Protein AF-A0A5R9CN70-F1 (afdb_monomer)

Solvent-accessible surface area (backbone atoms only — not comparable to full-atom values): 7018 Å² total; per-residue (Å²): 132,55,62,69,57,39,52,52,50,39,57,66,52,53,72,74,45,53,74,69,41,36,53,46,49,53,52,19,50,51,46,32,63,69,69,37,67,44,30,47,65,63,60,54,45,48,51,52,44,51,52,51,49,52,39,53,50,36,45,75,73,74,36,50,41,51,72,70,69,72,43,58,39,61,62,50,21,56,52,56,53,66,71,50,67,76,26,71,67,41,45,50,51,52,52,51,52,51,52,50,52,52,51,49,67,66,49,53,63,47,72,74,41,87,90,55,76,81,70,62,81,82,76,110

Organism: NCBI:txid390842

Secondary structure (DSSP, 8-state):
--HHHHHHHHHHHHTTS-HHHHHHHHHHHHHHHHH-TTB-HHHHHHHHHHHHHHHHHHHHTT--HHHHHSS-HHHHHHHHHHHSPB-HHHHHHHHHHHHHHHHHHHHHHHHHSTT----GGGT-

Radius of gyration: 21.24 Å; Cα contacts (8 Å, |Δi|>4): 98; chains: 1; bounding box: 64×26×42 Å

pLDDT: mean 90.86, std 9.42, range [52.84, 98.44]

Mean predicted aligned error: 6.71 Å

Foldseek 3Di:
DDLVVLVVLLVVLLVVDDPQQSVQLVLLLVLLVVVLLQADSVQSSVVSSVLSVVQVVCVVVVHHSCRSQVDGSNVVSVVVSVPGDGDPVSVVVVVVVVLVVVCCVQVVVQVVDPPRPPDCVVSD

Sequence (124 aa):
MTIDQLTEENNRRREKLTPQNRTYYEDLMVYVRTTALFKREVDVETILLDILNDVLEAQGHGQSAEEYFGKNPKESADEIVRELPRSLSENLKLAMTVVLGYVLFFLLPTLAVPGVPVDFGNII

Nearest PDB structures (foldseek):
  2hh6-assembly1_A-2  TM=7.439E-01  e=5.339E-01  Halalkalibacterium halodurans

Structure (mmCIF, N/CA/C/O backbone):
data_AF-A0A5R9CN70-F1
#
_entry.id   AF-A0A5R9CN70-F1
#
loop_
_atom_site.group_PDB
_atom_site.id
_atom_site.type_symbol
_atom_site.label_atom_id
_atom_site.label_alt_id
_atom_site.label_comp_id
_atom_site.label_asym_id
_atom_site.label_entity_id
_atom_site.label_seq_id
_atom_site.pdbx_PDB_ins_code
_atom_site.Cartn_x
_atom_site.Cartn_y
_atom_site.Cartn_z
_atom_site.occupancy
_atom_site.B_iso_or_equiv
_atom_site.auth_seq_id
_atom_site.auth_comp_id
_atom_site.auth_asym_id
_atom_site.auth_atom_id
_atom_site.pdbx_PDB_model_num
ATOM 1 N N . MET A 1 1 ? -8.731 9.788 -9.780 1.00 77.19 1 MET A N 1
ATOM 2 C CA . MET A 1 1 ? -7.833 10.509 -8.852 1.00 77.19 1 MET A CA 1
ATOM 3 C C . MET A 1 1 ? -6.396 10.256 -9.273 1.00 77.19 1 MET A C 1
ATOM 5 O O . MET A 1 1 ? -6.146 9.250 -9.929 1.00 77.19 1 MET A O 1
ATOM 9 N N . THR A 1 2 ? -5.479 11.165 -8.952 1.00 92.56 2 THR A N 1
ATOM 10 C CA . THR A 1 2 ? -4.033 10.902 -9.035 1.00 92.56 2 THR A CA 1
ATOM 11 C C . THR A 1 2 ? -3.575 10.072 -7.830 1.00 92.56 2 THR A C 1
ATOM 13 O O . THR A 1 2 ? -4.295 9.983 -6.836 1.00 92.56 2 THR A O 1
ATOM 16 N N . ILE A 1 3 ? -2.381 9.477 -7.900 1.00 91.88 3 ILE A N 1
ATOM 17 C CA . ILE A 1 3 ? -1.786 8.726 -6.778 1.00 91.88 3 ILE A CA 1
ATOM 18 C C . ILE A 1 3 ? -1.611 9.623 -5.545 1.00 91.88 3 ILE A C 1
ATOM 20 O O . ILE A 1 3 ? -1.976 9.222 -4.442 1.00 91.88 3 ILE A O 1
ATOM 24 N N . ASP A 1 4 ? -1.153 10.862 -5.736 1.00 94.00 4 ASP A N 1
ATOM 25 C CA . ASP A 1 4 ? -1.001 11.826 -4.639 1.00 94.00 4 ASP A CA 1
ATOM 26 C C . ASP A 1 4 ? -2.341 12.127 -3.959 1.00 94.00 4 ASP A C 1
ATOM 28 O O . ASP A 1 4 ? -2.430 12.165 -2.736 1.00 94.00 4 ASP A O 1
ATOM 32 N N . GLN A 1 5 ? -3.412 12.280 -4.747 1.00 95.19 5 GLN A N 1
ATOM 33 C CA . GLN A 1 5 ? -4.756 12.498 -4.211 1.00 95.19 5 GLN A CA 1
ATOM 34 C C . GLN A 1 5 ? -5.263 11.289 -3.418 1.00 95.19 5 GLN A C 1
ATOM 36 O O . GLN A 1 5 ? -5.918 11.473 -2.394 1.00 95.19 5 GLN A O 1
ATOM 41 N N . LEU A 1 6 ? -4.991 10.068 -3.891 1.00 94.81 6 LEU A N 1
ATOM 42 C CA . LEU A 1 6 ? -5.370 8.840 -3.188 1.00 94.81 6 LEU A CA 1
ATOM 43 C C . LEU A 1 6 ? -4.606 8.714 -1.870 1.00 94.81 6 LEU A C 1
ATOM 45 O O . LEU A 1 6 ? -5.221 8.488 -0.832 1.00 94.81 6 LEU A O 1
ATOM 49 N N . THR A 1 7 ? -3.291 8.936 -1.900 1.00 91.81 7 THR A N 1
ATOM 50 C CA . THR A 1 7 ? -2.422 8.878 -0.718 1.00 91.81 7 THR A CA 1
ATOM 51 C C . THR A 1 7 ? -2.821 9.916 0.329 1.00 91.81 7 THR A C 1
ATOM 53 O O . THR A 1 7 ? -2.930 9.589 1.511 1.00 91.81 7 THR A O 1
ATOM 56 N N . GLU A 1 8 ? -3.080 11.156 -0.088 1.00 95.25 8 GLU A N 1
ATOM 57 C CA . GLU A 1 8 ? -3.498 12.230 0.817 1.00 95.25 8 GLU A CA 1
ATOM 58 C C . GLU A 1 8 ? -4.848 11.917 1.471 1.00 95.25 8 GLU A C 1
ATOM 60 O O . GLU A 1 8 ? -5.009 12.032 2.689 1.00 95.25 8 GLU A O 1
ATOM 65 N N . GLU A 1 9 ? -5.815 11.446 0.681 1.00 95.88 9 GLU A N 1
ATOM 66 C CA . GLU A 1 9 ? -7.117 11.055 1.213 1.00 95.88 9 GLU A CA 1
ATOM 67 C C . GLU A 1 9 ? -7.005 9.864 2.170 1.00 95.88 9 GLU A C 1
ATOM 69 O O . GLU A 1 9 ? -7.672 9.836 3.209 1.00 95.88 9 GLU A O 1
ATOM 74 N N . ASN A 1 10 ? -6.128 8.910 1.856 1.00 94.62 10 ASN A N 1
ATOM 75 C CA . ASN A 1 10 ? -5.830 7.776 2.714 1.00 94.62 10 ASN A CA 1
ATOM 76 C C . ASN A 1 10 ? -5.284 8.239 4.072 1.00 94.62 10 ASN A C 1
ATOM 78 O O . ASN A 1 10 ? -5.811 7.852 5.115 1.00 94.62 10 ASN A O 1
ATOM 82 N N . ASN A 1 11 ? -4.290 9.132 4.074 1.00 94.12 11 ASN A N 1
ATOM 83 C CA . ASN A 1 11 ? -3.712 9.696 5.295 1.00 94.12 11 ASN A CA 1
ATOM 84 C C . ASN A 1 11 ? -4.772 10.411 6.142 1.00 94.12 11 ASN A C 1
ATOM 86 O O . ASN A 1 11 ? -4.924 10.104 7.324 1.00 94.12 11 ASN A O 1
ATOM 90 N N . ARG A 1 12 ? -5.579 11.280 5.522 1.00 96.75 12 ARG A N 1
ATOM 91 C CA . ARG A 1 12 ? -6.650 12.024 6.201 1.00 96.75 12 ARG A CA 1
ATOM 92 C C . ARG A 1 12 ? -7.707 11.113 6.830 1.00 96.75 12 ARG A C 1
ATOM 94 O O . ARG A 1 12 ? -8.252 11.415 7.891 1.00 96.75 12 ARG A O 1
ATOM 101 N N . ARG A 1 13 ? -8.067 10.012 6.166 1.00 97.06 13 ARG A N 1
ATOM 102 C CA . ARG A 1 13 ? -9.078 9.068 6.671 1.00 97.06 13 ARG A CA 1
ATOM 103 C C . ARG A 1 13 ? -8.533 8.135 7.741 1.00 97.06 13 ARG A C 1
ATOM 105 O O . ARG A 1 13 ? -9.257 7.851 8.692 1.00 97.06 13 ARG A O 1
ATOM 112 N N . ARG A 1 14 ? -7.271 7.713 7.638 1.00 95.38 14 ARG A N 1
ATOM 113 C CA . ARG A 1 14 ? -6.608 6.860 8.640 1.00 95.38 14 ARG A CA 1
ATOM 114 C C . ARG A 1 14 ? -6.601 7.478 10.031 1.00 95.38 14 ARG A C 1
ATOM 116 O O . ARG A 1 14 ? -6.700 6.751 11.012 1.00 95.38 14 ARG A O 1
ATOM 123 N N . GLU A 1 15 ? -6.542 8.803 10.130 1.00 96.75 15 GLU A N 1
ATOM 124 C CA . GLU A 1 15 ? -6.630 9.521 11.409 1.00 96.75 15 GLU A CA 1
ATOM 125 C C . GLU A 1 15 ? -7.964 9.311 12.144 1.00 96.75 15 GLU A C 1
ATOM 127 O O . GLU A 1 15 ? -8.035 9.508 13.354 1.00 96.75 15 GLU A O 1
ATOM 132 N N . LYS A 1 16 ? -9.017 8.888 11.435 1.00 97.62 16 LYS A N 1
ATOM 133 C CA . LYS A 1 16 ? -10.352 8.632 11.999 1.00 97.62 16 LYS A CA 1
ATOM 134 C C . LYS A 1 16 ? -10.522 7.204 12.522 1.00 97.62 16 LYS A C 1
ATOM 136 O O . LYS A 1 16 ? -11.563 6.880 13.099 1.00 97.62 16 LYS A O 1
ATOM 141 N N . LEU A 1 17 ? -9.539 6.336 12.301 1.00 98.06 17 LEU A N 1
ATOM 142 C CA . LEU A 1 17 ? -9.559 4.976 12.816 1.00 98.06 17 LEU A CA 1
ATOM 143 C C . LEU A 1 17 ? -9.298 4.957 14.323 1.00 98.06 17 LEU A C 1
ATOM 145 O O . LEU A 1 17 ? -8.488 5.715 14.857 1.00 98.06 17 LEU A O 1
ATOM 149 N N . THR A 1 18 ? -9.953 4.027 15.005 1.00 98.19 18 THR A N 1
ATOM 150 C CA . THR A 1 18 ? -9.570 3.620 16.357 1.00 98.19 18 THR A CA 1
ATOM 151 C C . THR A 1 18 ? -8.147 3.054 16.338 1.00 98.19 18 THR A C 1
ATOM 153 O O . THR A 1 18 ? -7.721 2.517 15.313 1.00 98.19 18 THR A O 1
ATOM 156 N N . PRO A 1 19 ? -7.402 3.107 17.457 1.00 97.94 19 PRO A N 1
ATOM 157 C CA . PRO A 1 19 ? -6.038 2.579 17.505 1.00 97.94 19 PRO A CA 1
ATOM 158 C C . PRO A 1 19 ? -5.924 1.122 17.032 1.00 97.94 19 PRO A C 1
ATOM 160 O O . PRO A 1 19 ? -5.009 0.798 16.286 1.00 97.94 19 PRO A O 1
ATOM 163 N N . GLN A 1 20 ? -6.884 0.266 17.397 1.00 97.44 20 GLN A N 1
ATOM 164 C CA . GLN A 1 20 ? -6.919 -1.138 16.974 1.00 97.44 20 GLN A CA 1
ATOM 165 C C . GLN A 1 20 ? -7.082 -1.278 15.454 1.00 97.44 20 GLN A C 1
ATOM 167 O O . GLN A 1 20 ? -6.276 -1.942 14.803 1.00 97.44 20 GLN A O 1
ATOM 172 N N . ASN A 1 21 ? -8.091 -0.620 14.874 1.00 98.19 21 ASN A N 1
ATOM 173 C CA . ASN A 1 21 ? -8.347 -0.688 13.434 1.00 98.19 21 ASN A CA 1
ATOM 174 C C . ASN A 1 21 ? -7.239 -0.022 12.623 1.00 98.19 21 ASN A C 1
ATOM 176 O O . ASN A 1 21 ? -6.933 -0.462 11.517 1.00 98.19 21 ASN A O 1
ATOM 180 N N . ARG A 1 22 ? -6.613 1.017 13.182 1.00 98.06 22 ARG A N 1
ATOM 181 C CA . ARG A 1 22 ? -5.459 1.676 12.584 1.00 98.06 22 ARG A CA 1
ATOM 182 C C . ARG A 1 22 ? -4.283 0.721 12.462 1.00 98.06 22 ARG A C 1
ATOM 184 O O . ARG A 1 22 ? -3.752 0.608 11.367 1.00 98.06 22 ARG A O 1
ATOM 191 N N . THR A 1 23 ? -3.919 0.016 13.533 1.00 98.12 23 THR A N 1
ATOM 192 C CA . THR A 1 23 ? -2.839 -0.982 13.489 1.00 98.12 23 THR A CA 1
ATOM 193 C C . THR A 1 23 ? -3.124 -2.050 12.436 1.00 98.12 23 THR A C 1
ATOM 195 O O . THR A 1 23 ? -2.292 -2.287 11.567 1.00 98.12 23 THR A O 1
ATOM 198 N N . TYR A 1 24 ? -4.334 -2.622 12.448 1.00 98.25 24 TYR A N 1
ATOM 199 C CA . TYR A 1 24 ? -4.735 -3.630 11.465 1.00 98.25 24 TYR A CA 1
ATOM 200 C C . TYR A 1 24 ? -4.596 -3.119 10.022 1.00 98.25 24 TYR A C 1
ATOM 202 O O . TYR A 1 24 ? -4.004 -3.777 9.166 1.00 98.25 24 TYR A O 1
ATOM 210 N N . TYR A 1 25 ? -5.145 -1.933 9.751 1.00 98.12 25 TYR A N 1
ATOM 211 C CA . TYR A 1 25 ? -5.139 -1.344 8.420 1.00 98.12 25 TYR A CA 1
ATOM 212 C 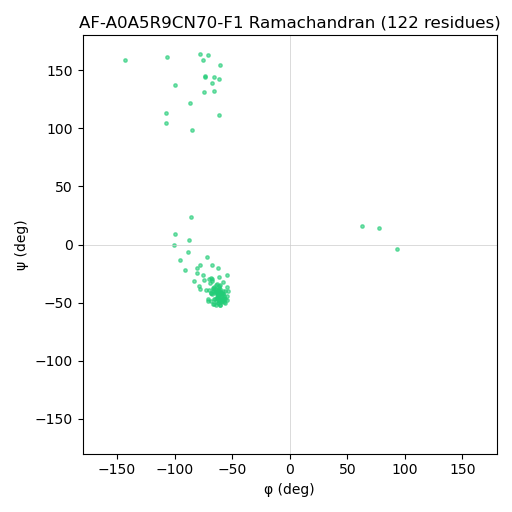C . TYR A 1 25 ? -3.721 -0.964 7.961 1.00 98.12 25 TYR A C 1
ATOM 214 O O . TYR A 1 25 ? -3.377 -1.165 6.798 1.00 98.12 25 TYR A O 1
ATOM 222 N N . GLU A 1 26 ? -2.883 -0.431 8.852 1.00 97.81 26 GLU A N 1
ATOM 223 C CA . GLU A 1 26 ? -1.500 -0.067 8.531 1.00 97.81 26 GLU A CA 1
ATOM 224 C C . GLU A 1 26 ? -0.654 -1.296 8.185 1.00 97.81 26 GLU A C 1
ATOM 226 O O . GLU A 1 26 ? 0.069 -1.263 7.186 1.00 97.81 26 GLU A O 1
ATOM 231 N N . ASP A 1 27 ? -0.809 -2.391 8.930 1.00 97.94 27 ASP A N 1
ATOM 232 C CA . ASP A 1 27 ? -0.156 -3.663 8.619 1.00 97.94 27 ASP A CA 1
ATOM 233 C C . ASP A 1 27 ? -0.611 -4.194 7.252 1.00 97.94 27 ASP A C 1
ATOM 235 O O . ASP A 1 27 ? 0.219 -4.519 6.399 1.00 97.94 27 ASP A O 1
ATOM 239 N N . LEU A 1 28 ? -1.926 -4.214 6.999 1.00 97.44 28 LEU A N 1
ATOM 240 C CA . LEU A 1 28 ? -2.504 -4.629 5.716 1.00 97.44 28 LEU A CA 1
ATOM 241 C C . LEU A 1 28 ? -1.940 -3.793 4.563 1.00 97.44 28 LEU A C 1
ATOM 243 O O . LEU A 1 28 ? -1.502 -4.338 3.551 1.00 97.44 28 LEU A O 1
ATOM 247 N N . MET A 1 29 ? -1.903 -2.471 4.727 1.00 97.06 29 MET A N 1
ATOM 248 C CA . MET A 1 29 ? -1.411 -1.531 3.722 1.00 97.06 29 MET A CA 1
ATOM 249 C C . MET A 1 29 ? 0.052 -1.800 3.349 1.00 97.06 29 MET A C 1
ATOM 251 O O . MET A 1 29 ? 0.405 -1.767 2.167 1.00 97.06 29 MET A O 1
ATOM 255 N N . VAL A 1 30 ? 0.906 -2.100 4.333 1.00 96.81 30 VAL A N 1
ATOM 256 C CA . VAL A 1 30 ? 2.305 -2.478 4.087 1.00 96.81 30 VAL A CA 1
ATOM 257 C C . VAL A 1 30 ? 2.384 -3.785 3.292 1.00 96.81 30 VAL A C 1
ATOM 259 O O . VAL A 1 30 ? 3.116 -3.842 2.299 1.00 96.81 30 VAL A O 1
ATOM 262 N N . TYR A 1 31 ? 1.611 -4.814 3.655 1.00 96.81 31 TYR A N 1
ATOM 263 C CA . TYR A 1 31 ? 1.598 -6.086 2.919 1.00 96.81 31 TYR A CA 1
ATOM 264 C C . TYR A 1 31 ? 1.111 -5.928 1.477 1.00 96.81 31 TYR A C 1
ATOM 266 O O . TYR A 1 31 ? 1.740 -6.451 0.553 1.00 96.81 31 TYR A O 1
ATOM 274 N N . VAL A 1 32 ? 0.036 -5.168 1.259 1.00 96.00 32 VAL A N 1
ATOM 275 C CA . VAL A 1 32 ? -0.502 -4.917 -0.082 1.00 96.00 32 VAL A CA 1
ATOM 276 C C . VAL A 1 32 ? 0.542 -4.211 -0.951 1.00 96.00 32 VAL A C 1
ATOM 278 O O . VAL A 1 32 ? 0.871 -4.711 -2.025 1.00 96.00 32 VAL A O 1
ATOM 281 N N . ARG A 1 33 ? 1.130 -3.101 -0.482 1.00 94.88 33 ARG A N 1
ATOM 282 C CA . ARG A 1 33 ? 2.126 -2.332 -1.256 1.00 94.88 33 ARG A CA 1
ATOM 283 C C . ARG A 1 33 ? 3.383 -3.137 -1.578 1.00 94.88 33 ARG A C 1
ATOM 285 O O . ARG A 1 33 ? 3.913 -3.036 -2.680 1.00 94.88 33 ARG A O 1
ATOM 292 N N . THR A 1 34 ? 3.851 -3.953 -0.637 1.00 92.88 34 THR A N 1
ATOM 293 C CA . THR A 1 34 ? 5.059 -4.773 -0.829 1.00 92.88 34 THR A CA 1
ATOM 294 C C . THR A 1 34 ? 4.825 -5.976 -1.742 1.00 92.88 34 THR A C 1
ATOM 296 O O . THR A 1 34 ? 5.735 -6.376 -2.463 1.00 92.88 34 THR A O 1
ATOM 299 N N . THR A 1 35 ? 3.612 -6.530 -1.768 1.00 91.25 35 THR A N 1
ATOM 300 C CA . THR A 1 35 ? 3.283 -7.719 -2.577 1.00 91.25 35 THR A CA 1
ATOM 301 C C . THR A 1 35 ? 2.779 -7.346 -3.978 1.00 91.25 35 THR A C 1
ATOM 303 O O . THR A 1 35 ? 2.881 -8.131 -4.923 1.00 91.25 35 THR A O 1
ATOM 306 N N . ALA A 1 36 ? 2.278 -6.123 -4.161 1.00 91.44 36 ALA A N 1
ATOM 307 C CA . ALA A 1 36 ? 1.685 -5.645 -5.406 1.00 91.44 36 ALA A CA 1
ATOM 308 C C . ALA A 1 36 ? 2.685 -5.062 -6.431 1.00 91.44 36 ALA A C 1
ATOM 310 O O . ALA A 1 36 ? 2.272 -4.323 -7.320 1.00 91.44 36 ALA A O 1
ATOM 311 N N . LEU A 1 37 ? 3.975 -5.428 -6.385 1.00 86.12 37 LEU A N 1
ATOM 312 C CA . LEU A 1 37 ? 5.033 -4.887 -7.270 1.00 86.12 37 LEU A CA 1
ATOM 313 C C . LEU A 1 37 ? 4.737 -5.001 -8.779 1.00 86.12 37 LEU A C 1
ATOM 315 O O . LEU A 1 37 ? 5.246 -4.230 -9.584 1.00 86.12 37 LEU A O 1
ATOM 319 N N . PHE A 1 38 ? 3.921 -5.980 -9.165 1.00 89.38 38 PHE A N 1
ATOM 320 C CA . PHE A 1 38 ? 3.531 -6.271 -10.550 1.00 89.38 38 PHE A CA 1
ATOM 321 C C . PHE A 1 38 ? 2.140 -5.718 -10.919 1.00 89.38 38 PHE A C 1
ATOM 323 O O . PHE A 1 38 ? 1.552 -6.086 -11.943 1.00 89.38 38 PHE A O 1
ATOM 330 N N . LYS A 1 39 ? 1.551 -4.900 -10.045 1.00 92.19 39 LYS A N 1
ATOM 331 C CA . LYS A 1 39 ? 0.231 -4.276 -10.207 1.00 92.19 39 LYS A CA 1
ATOM 332 C C . LYS A 1 39 ? 0.413 -2.793 -10.522 1.00 92.19 39 LYS A C 1
ATOM 334 O O . LYS A 1 39 ? 1.479 -2.233 -10.287 1.00 92.19 39 LYS A O 1
ATOM 339 N N . ARG A 1 40 ? -0.617 -2.140 -11.068 1.00 93.00 40 ARG A N 1
ATOM 340 C CA . ARG A 1 40 ? -0.560 -0.684 -11.270 1.00 93.00 40 ARG A CA 1
ATOM 341 C C . ARG A 1 40 ? -0.730 0.012 -9.926 1.00 93.00 40 ARG A C 1
ATOM 343 O O . ARG A 1 40 ? -1.689 -0.264 -9.215 1.00 93.00 40 ARG A O 1
ATOM 350 N N . GLU A 1 41 ? 0.145 0.964 -9.635 1.00 92.62 41 GLU A N 1
ATOM 351 C CA . GLU A 1 41 ? 0.128 1.727 -8.382 1.00 92.62 41 GLU A CA 1
ATOM 352 C C . GLU A 1 41 ? -1.217 2.427 -8.130 1.00 92.62 41 GLU A C 1
ATOM 354 O O . GLU A 1 41 ? -1.746 2.372 -7.027 1.00 92.62 41 GLU A O 1
ATOM 359 N N . VAL A 1 42 ? -1.841 2.987 -9.172 1.00 94.06 42 VAL A N 1
ATOM 360 C CA . VAL A 1 42 ? -3.171 3.608 -9.049 1.00 94.06 42 VAL A CA 1
ATOM 361 C C . VAL A 1 42 ? -4.255 2.620 -8.606 1.00 94.06 42 VAL A C 1
ATOM 363 O O . VAL A 1 42 ? -5.133 3.001 -7.838 1.00 94.06 42 VAL A O 1
ATOM 366 N N . ASP A 1 43 ? -4.195 1.358 -9.043 1.00 94.94 43 ASP A N 1
ATOM 367 C CA . ASP A 1 43 ? -5.171 0.339 -8.634 1.00 94.94 43 ASP A CA 1
ATOM 368 C C . ASP A 1 43 ? -4.938 -0.068 -7.179 1.00 94.94 43 ASP A C 1
ATOM 370 O O . ASP A 1 43 ? -5.892 -0.241 -6.426 1.00 94.94 43 ASP A O 1
ATOM 374 N N . VAL A 1 44 ? -3.665 -0.171 -6.782 1.00 95.81 44 VAL A N 1
ATOM 375 C CA . VAL A 1 44 ? -3.247 -0.480 -5.410 1.00 95.81 44 VAL A CA 1
ATOM 376 C C . VAL A 1 44 ? -3.722 0.598 -4.436 1.00 95.81 44 VAL A C 1
ATOM 378 O O . VAL A 1 44 ? -4.354 0.287 -3.433 1.00 95.81 44 VAL A O 1
ATOM 381 N N . GLU A 1 45 ? -3.472 1.872 -4.732 1.00 96.31 45 GLU A N 1
ATOM 382 C CA . GLU A 1 45 ? -3.888 2.966 -3.847 1.00 96.31 45 GLU A CA 1
ATOM 383 C C . GLU A 1 45 ? -5.410 3.165 -3.835 1.00 96.31 45 GLU A C 1
ATOM 385 O O . GLU A 1 45 ? -5.973 3.555 -2.812 1.00 96.31 45 GLU A O 1
ATOM 390 N N . THR A 1 46 ? -6.095 2.851 -4.941 1.00 96.44 46 THR A N 1
ATOM 391 C CA . THR A 1 46 ? -7.565 2.882 -4.989 1.00 96.44 46 THR A CA 1
ATOM 392 C C . THR A 1 46 ? -8.156 1.813 -4.074 1.00 96.44 46 THR A C 1
ATOM 394 O O . THR A 1 46 ? -8.951 2.150 -3.201 1.00 96.44 46 THR A O 1
ATOM 397 N N . ILE A 1 47 ? -7.716 0.552 -4.192 1.00 96.25 47 ILE A N 1
ATOM 398 C CA . ILE A 1 47 ? -8.264 -0.524 -3.354 1.00 96.25 47 ILE A CA 1
ATOM 399 C C . ILE A 1 47 ? -7.952 -0.308 -1.870 1.00 96.25 47 ILE A C 1
ATOM 401 O O . ILE A 1 47 ? -8.787 -0.590 -1.019 1.00 96.25 47 ILE A O 1
ATOM 405 N N . LEU A 1 48 ? -6.780 0.245 -1.539 1.00 97.12 48 LEU A N 1
ATOM 406 C CA . LEU A 1 48 ? -6.428 0.585 -0.159 1.00 97.12 48 LEU A CA 1
ATOM 407 C C . LEU A 1 48 ? -7.358 1.650 0.425 1.00 97.12 48 LEU A C 1
ATOM 409 O O . LEU A 1 48 ? -7.759 1.553 1.584 1.00 97.12 48 LEU A O 1
ATOM 413 N N . LEU A 1 49 ? -7.717 2.660 -0.369 1.00 97.38 49 LEU A N 1
ATOM 414 C CA . LEU A 1 49 ? -8.684 3.666 0.050 1.00 97.38 49 LEU A CA 1
ATOM 415 C C . LEU A 1 49 ? -10.089 3.072 0.228 1.00 97.38 49 LEU A C 1
ATOM 417 O O . LEU A 1 49 ? -10.775 3.447 1.179 1.00 97.38 49 LEU A O 1
ATOM 421 N N . ASP A 1 50 ? -10.499 2.146 -0.636 1.00 96.56 50 ASP A N 1
ATOM 422 C CA . ASP A 1 50 ? -11.784 1.449 -0.516 1.00 96.56 50 ASP A CA 1
ATOM 423 C C . ASP A 1 50 ? -11.830 0.596 0.763 1.00 96.56 50 ASP A C 1
ATOM 425 O O . ASP A 1 50 ? -12.714 0.784 1.593 1.00 96.56 50 ASP A O 1
ATOM 429 N N . ILE A 1 51 ? -10.799 -0.214 1.019 1.00 96.75 51 ILE A N 1
ATOM 430 C CA . ILE A 1 51 ? -10.659 -1.011 2.251 1.00 96.75 51 ILE A CA 1
ATOM 431 C C . ILE A 1 51 ? -10.665 -0.127 3.502 1.00 96.75 51 ILE A C 1
ATOM 433 O O . ILE A 1 51 ? -11.250 -0.482 4.524 1.00 96.75 51 ILE A O 1
ATOM 437 N N . LEU A 1 52 ? -10.011 1.035 3.452 1.00 98.12 52 LEU A N 1
ATOM 438 C CA . LEU A 1 52 ? -10.032 1.986 4.560 1.00 98.12 52 LEU A CA 1
ATOM 439 C C . LEU A 1 52 ? -11.454 2.478 4.857 1.00 98.12 52 LEU A C 1
ATOM 441 O O . LEU A 1 52 ? -11.804 2.678 6.021 1.00 98.12 52 LEU A O 1
ATOM 445 N N . ASN A 1 53 ? -12.266 2.685 3.819 1.00 97.88 53 ASN A N 1
ATOM 446 C CA . ASN A 1 53 ? -13.665 3.062 3.983 1.00 97.88 53 ASN A CA 1
ATOM 447 C C . ASN A 1 53 ? -14.481 1.918 4.586 1.00 97.88 53 ASN A C 1
ATOM 449 O O . ASN A 1 53 ? -15.230 2.181 5.524 1.00 97.88 53 ASN A O 1
ATOM 453 N N . ASP A 1 54 ? -14.264 0.678 4.146 1.00 97.44 54 ASP A N 1
ATOM 454 C CA . ASP A 1 54 ? -14.921 -0.504 4.717 1.00 97.44 54 ASP A CA 1
ATOM 455 C C . ASP A 1 54 ? -14.593 -0.661 6.209 1.00 97.44 54 ASP A C 1
ATOM 457 O O . ASP A 1 54 ? -15.471 -0.906 7.035 1.00 97.44 54 ASP A O 1
ATOM 461 N N . VAL A 1 55 ? -13.332 -0.436 6.595 1.00 98.06 55 VAL A N 1
ATOM 462 C CA . VAL A 1 55 ? -12.922 -0.455 8.008 1.00 98.06 55 VAL A CA 1
ATOM 463 C C . VAL A 1 55 ? -13.600 0.662 8.803 1.00 98.06 55 VAL A C 1
ATOM 465 O O . VAL A 1 55 ? -14.008 0.445 9.945 1.00 98.06 55 VAL A O 1
ATOM 468 N N . LEU A 1 56 ? -13.712 1.868 8.239 1.00 98.44 56 LEU A N 1
ATOM 469 C CA . LEU A 1 56 ? -14.407 2.982 8.891 1.00 98.44 56 LEU A CA 1
ATOM 470 C C . LEU A 1 56 ? -15.908 2.706 9.050 1.00 98.44 56 LEU A C 1
ATOM 472 O O . LEU A 1 56 ? -16.485 3.089 10.067 1.00 98.44 56 LEU A O 1
ATOM 476 N N . GLU A 1 57 ? -16.527 2.041 8.077 1.00 98.31 57 GLU A N 1
ATOM 477 C CA . GLU A 1 57 ? -17.924 1.615 8.137 1.00 98.31 57 GLU A CA 1
ATOM 478 C C . GLU A 1 57 ? -18.128 0.542 9.211 1.00 98.31 57 GLU A C 1
ATOM 480 O O . GLU A 1 57 ? -18.941 0.736 10.118 1.00 98.31 57 GLU A O 1
ATOM 485 N N . ALA A 1 58 ? -17.320 -0.523 9.200 1.00 98.00 58 ALA A N 1
ATOM 486 C CA . ALA A 1 58 ? -17.326 -1.560 10.232 1.00 98.00 58 ALA A CA 1
ATOM 487 C C . ALA A 1 58 ? -17.145 -0.957 11.635 1.00 98.00 58 ALA A C 1
ATOM 489 O O . ALA A 1 58 ? -17.912 -1.246 12.555 1.00 98.00 58 ALA A O 1
ATOM 490 N N . GLN A 1 59 ? -16.204 -0.018 11.776 1.00 98.25 59 GLN A N 1
ATOM 491 C CA . GLN A 1 59 ? -15.991 0.725 13.015 1.00 98.25 59 GLN A CA 1
ATOM 492 C C . GLN A 1 59 ? -17.230 1.518 13.447 1.00 98.25 59 GLN A C 1
ATOM 494 O O . GLN A 1 59 ? -17.549 1.556 14.635 1.00 98.25 59 GLN A O 1
ATOM 499 N N . GLY A 1 60 ? -17.930 2.153 12.503 1.00 97.88 60 GLY A N 1
ATOM 500 C CA . GLY A 1 60 ? -19.191 2.853 12.756 1.00 97.88 60 GLY A CA 1
ATOM 501 C C . GLY A 1 60 ? -20.297 1.926 13.268 1.00 97.88 60 GLY A C 1
ATOM 502 O O . GLY A 1 60 ? -21.148 2.357 14.046 1.00 97.88 60 GLY A O 1
ATOM 503 N N . HIS A 1 61 ? -20.242 0.645 12.901 1.00 97.62 61 HIS A N 1
ATOM 504 C CA . HIS A 1 61 ? -21.114 -0.415 13.406 1.00 97.62 61 HIS A CA 1
ATOM 505 C C . HIS A 1 61 ? -20.608 -1.083 14.696 1.00 97.62 61 HIS A C 1
ATOM 507 O O . HIS A 1 61 ? -21.246 -2.008 15.195 1.00 97.62 61 HIS A O 1
ATOM 513 N N . GLY A 1 62 ? -19.501 -0.602 15.270 1.00 97.06 62 GLY A N 1
ATOM 514 C CA . GLY A 1 62 ? -18.905 -1.161 16.484 1.00 97.06 62 GLY A CA 1
ATOM 515 C C . GLY A 1 62 ? -18.113 -2.451 16.256 1.00 97.06 62 GLY A C 1
ATOM 516 O O . GLY A 1 62 ? -17.804 -3.134 17.226 1.00 97.06 62 GLY A O 1
ATOM 517 N N . GLN A 1 63 ? -17.787 -2.773 15.003 1.00 97.81 63 GLN A N 1
ATOM 518 C CA . GLN A 1 63 ? -16.998 -3.936 14.610 1.00 97.81 63 GLN A CA 1
ATOM 519 C C . GLN A 1 63 ? -15.543 -3.523 14.345 1.00 97.81 63 GLN A C 1
ATOM 521 O O . GLN A 1 63 ? -15.262 -2.492 13.725 1.00 97.81 63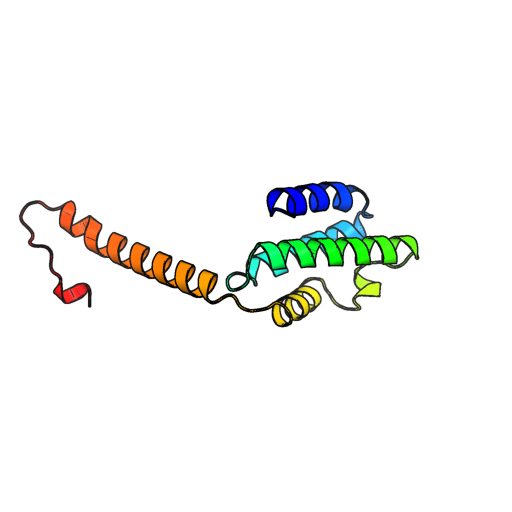 GLN A O 1
ATOM 526 N N . SER A 1 64 ? -14.591 -4.319 14.821 1.00 97.44 64 SER A N 1
ATOM 527 C CA . SER A 1 64 ? -13.178 -4.135 14.483 1.00 97.44 64 SER A CA 1
ATOM 528 C C . SER A 1 64 ? -12.873 -4.609 13.058 1.00 97.44 64 SER A C 1
ATOM 530 O O . SER A 1 64 ? -13.591 -5.426 12.485 1.00 97.44 64 SER A O 1
ATOM 532 N N . ALA A 1 65 ? -11.776 -4.126 12.475 1.00 97.06 65 ALA A N 1
ATOM 533 C CA . ALA A 1 65 ? -11.325 -4.550 11.152 1.00 97.06 65 ALA A CA 1
ATOM 534 C C . ALA A 1 65 ? -11.086 -6.070 11.097 1.00 97.06 65 ALA A C 1
ATOM 536 O O . ALA A 1 65 ? -11.499 -6.731 10.150 1.00 97.06 65 ALA A O 1
ATOM 537 N N . GLU A 1 66 ? -10.473 -6.633 12.140 1.00 96.19 66 GLU A N 1
ATOM 538 C CA . GLU A 1 66 ? -10.210 -8.072 12.240 1.00 96.19 66 GLU A CA 1
ATOM 539 C C . GLU A 1 66 ? -11.505 -8.892 12.316 1.00 96.19 66 GLU A C 1
ATOM 541 O O . GLU A 1 66 ? -11.607 -9.933 11.675 1.00 96.19 66 GLU A O 1
ATOM 546 N N . GLU A 1 67 ? -12.533 -8.407 13.018 1.00 97.06 67 GLU A N 1
ATOM 547 C CA . GLU A 1 67 ? -13.856 -9.046 13.027 1.00 97.06 67 GLU A CA 1
ATOM 548 C C . GLU A 1 67 ? -14.583 -8.913 11.685 1.00 97.06 67 GLU A C 1
ATOM 550 O O . GLU A 1 67 ? -15.352 -9.802 11.328 1.00 97.06 67 GLU A O 1
ATOM 555 N N . TYR A 1 68 ? -14.392 -7.808 10.959 1.00 96.62 68 TYR A N 1
ATOM 556 C CA . TYR A 1 68 ? -15.009 -7.581 9.648 1.00 96.62 68 TYR A CA 1
ATOM 557 C C . TYR A 1 68 ? -14.403 -8.480 8.569 1.00 96.62 68 TYR A C 1
ATOM 559 O O . TYR A 1 68 ? -15.128 -9.161 7.847 1.00 96.62 68 TYR A O 1
ATOM 567 N N . PHE A 1 69 ? -13.072 -8.537 8.496 1.00 95.50 69 PHE A N 1
ATOM 568 C CA . PHE A 1 69 ? -12.367 -9.381 7.529 1.00 95.50 69 PHE A CA 1
ATOM 569 C C . PHE A 1 69 ? -12.267 -10.848 7.969 1.00 95.50 69 PHE A C 1
ATOM 571 O O . PHE A 1 69 ? -12.038 -11.726 7.136 1.00 95.50 69 PHE A O 1
ATOM 578 N N . GLY A 1 70 ? -12.423 -11.129 9.267 1.00 96.38 70 GLY A N 1
ATOM 579 C CA . GLY A 1 70 ? -12.333 -12.473 9.847 1.00 96.38 70 GLY A CA 1
ATOM 580 C C . GLY A 1 70 ? -10.954 -13.124 9.703 1.00 96.38 70 GLY A C 1
ATOM 581 O O . GLY A 1 70 ? -10.834 -14.344 9.814 1.00 96.38 70 GLY A O 1
ATOM 582 N N . LYS A 1 71 ? -9.929 -12.328 9.389 1.00 95.69 71 LYS A N 1
ATOM 583 C CA . LYS A 1 71 ? -8.578 -12.747 9.005 1.00 95.69 71 LYS A CA 1
ATOM 584 C C . LYS A 1 71 ? -7.576 -11.771 9.586 1.00 95.69 71 LYS A C 1
ATOM 586 O O . LYS A 1 71 ? -7.909 -10.623 9.859 1.00 95.69 71 LYS A O 1
ATOM 591 N N . ASN A 1 72 ? -6.330 -12.206 9.722 1.00 96.31 72 ASN A N 1
ATOM 592 C CA . ASN A 1 72 ? -5.253 -11.277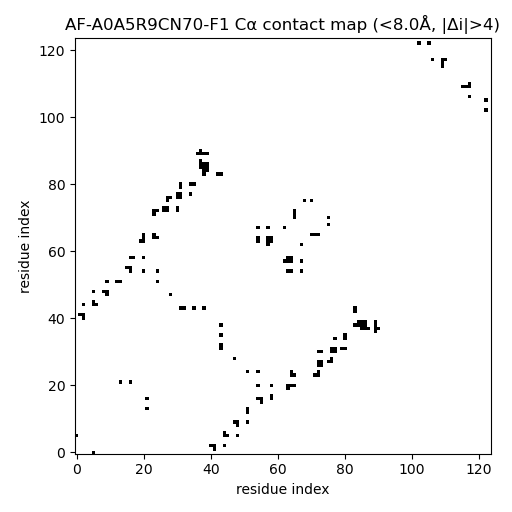 10.046 1.00 96.31 72 ASN A CA 1
ATOM 593 C C . ASN A 1 72 ? -4.938 -10.356 8.838 1.00 96.31 72 ASN A C 1
ATOM 595 O O . ASN A 1 72 ? -5.307 -10.671 7.697 1.00 96.31 72 ASN A O 1
ATOM 599 N N . PRO A 1 73 ? -4.224 -9.231 9.052 1.00 96.69 73 PRO A N 1
ATOM 600 C CA . PRO A 1 73 ? -3.915 -8.270 7.991 1.00 96.69 73 PRO A CA 1
ATOM 601 C C . PRO A 1 73 ? -3.215 -8.880 6.773 1.00 96.69 73 PRO A C 1
ATOM 603 O O . PRO A 1 73 ? -3.477 -8.477 5.641 1.00 96.69 73 PRO A O 1
ATOM 606 N N . LYS A 1 74 ? -2.335 -9.863 6.996 1.00 96.38 74 LYS A N 1
ATOM 607 C CA . LYS A 1 74 ? -1.550 -10.507 5.939 1.00 96.38 74 LYS A CA 1
ATOM 608 C C . LYS A 1 74 ? -2.420 -11.385 5.043 1.00 96.38 74 LYS A C 1
ATOM 610 O O . LYS A 1 74 ? -2.322 -11.289 3.827 1.00 96.38 74 LYS A O 1
ATOM 615 N N . GLU A 1 75 ? -3.269 -12.221 5.631 1.00 96.81 75 GLU A N 1
ATOM 616 C CA . GLU A 1 75 ? -4.193 -13.080 4.880 1.00 96.81 75 GLU A CA 1
ATOM 617 C C . GLU A 1 75 ? -5.170 -12.256 4.042 1.00 96.81 75 GLU A C 1
ATOM 619 O O . GLU A 1 75 ? -5.380 -12.555 2.868 1.00 96.81 75 GLU A O 1
ATOM 624 N N . SER A 1 76 ? -5.705 -11.177 4.620 1.00 96.38 76 SER A N 1
ATOM 625 C CA . SER A 1 76 ? -6.550 -10.233 3.886 1.00 96.38 76 SER A CA 1
ATOM 626 C C . SER A 1 76 ? -5.782 -9.588 2.730 1.00 96.38 76 SER A C 1
ATOM 628 O O . SER A 1 76 ? -6.258 -9.582 1.595 1.00 96.38 76 SER A O 1
ATOM 630 N N . ALA A 1 77 ? -4.566 -9.092 2.987 1.00 95.81 77 ALA A N 1
ATOM 631 C CA . ALA A 1 77 ? -3.721 -8.488 1.961 1.00 95.81 77 ALA A CA 1
ATOM 632 C C . ALA A 1 77 ? -3.420 -9.454 0.804 1.00 95.81 77 ALA A C 1
ATOM 634 O O . ALA A 1 77 ? -3.489 -9.055 -0.359 1.00 95.81 77 ALA A O 1
ATOM 635 N N . ASP A 1 78 ? -3.121 -10.721 1.101 1.00 95.44 78 ASP A N 1
ATOM 636 C CA . ASP A 1 78 ? -2.843 -11.742 0.090 1.00 95.44 78 ASP A CA 1
ATOM 637 C C . ASP A 1 78 ? -4.046 -11.969 -0.840 1.00 95.44 78 ASP A C 1
ATOM 639 O O . ASP A 1 78 ? -3.871 -12.132 -2.051 1.00 95.44 78 ASP A O 1
ATOM 643 N N . GLU A 1 79 ? -5.267 -11.968 -0.306 1.00 94.94 79 GLU A N 1
ATOM 644 C CA . GLU A 1 79 ? -6.491 -12.090 -1.106 1.00 94.94 79 GLU A CA 1
ATOM 645 C C . GLU A 1 79 ? -6.737 -10.855 -1.966 1.00 94.94 79 GLU A C 1
ATOM 647 O O . GLU A 1 79 ? -6.888 -10.978 -3.182 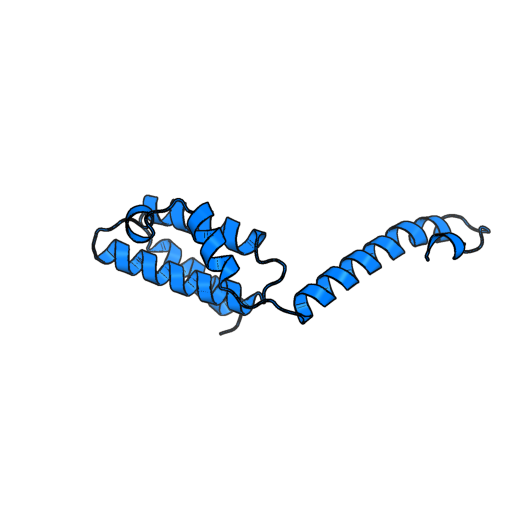1.00 94.94 79 GLU A O 1
ATOM 652 N N . ILE A 1 80 ? -6.650 -9.668 -1.368 1.00 93.50 80 ILE A N 1
ATOM 653 C CA . ILE A 1 80 ? -6.802 -8.390 -2.071 1.00 93.50 80 ILE A CA 1
ATOM 654 C C . ILE A 1 80 ? -5.824 -8.303 -3.253 1.00 93.50 80 ILE A C 1
ATOM 656 O O . ILE A 1 80 ? -6.201 -7.996 -4.386 1.00 93.50 80 ILE A O 1
ATOM 660 N N . VAL A 1 81 ? -4.546 -8.625 -3.032 1.00 94.38 81 VAL A N 1
ATOM 661 C CA . VAL A 1 81 ? -3.517 -8.555 -4.080 1.00 94.38 81 VAL A CA 1
ATOM 662 C C . VAL A 1 81 ? -3.745 -9.595 -5.182 1.00 94.38 81 VAL A C 1
ATOM 664 O O . VAL A 1 81 ? -3.383 -9.356 -6.345 1.00 94.38 81 VAL A O 1
ATOM 667 N N . ARG A 1 82 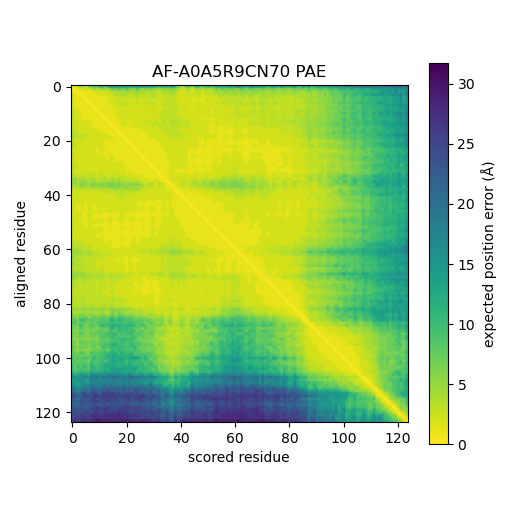? -4.340 -10.751 -4.867 1.00 92.81 82 ARG A N 1
ATOM 668 C CA . ARG A 1 82 ? -4.698 -11.762 -5.876 1.00 92.81 82 ARG A CA 1
ATOM 669 C C . ARG A 1 82 ? -5.788 -11.265 -6.816 1.00 92.81 82 ARG A C 1
ATOM 671 O O . ARG A 1 82 ? -5.688 -11.547 -8.010 1.00 92.81 82 ARG A O 1
ATOM 678 N N . GLU A 1 83 ? -6.751 -10.506 -6.309 1.00 90.50 83 GLU A N 1
ATOM 679 C CA . GLU A 1 83 ? -7.865 -9.963 -7.093 1.00 90.50 83 GLU A CA 1
ATOM 680 C C . GLU A 1 83 ? -7.464 -8.774 -7.977 1.00 90.50 83 GLU A C 1
ATOM 682 O O . GLU A 1 83 ? -8.045 -8.568 -9.044 1.00 90.50 83 GLU A O 1
ATOM 687 N N . LEU A 1 84 ? -6.418 -8.026 -7.603 1.00 91.88 84 LEU A N 1
ATOM 688 C CA . LEU A 1 84 ? -5.939 -6.898 -8.406 1.00 91.88 84 LEU A CA 1
ATOM 689 C C . LEU A 1 84 ? -5.469 -7.320 -9.816 1.00 91.88 84 LEU A C 1
ATOM 691 O O . LEU A 1 84 ? -4.767 -8.330 -9.968 1.00 91.88 84 LEU A O 1
ATOM 695 N N . PRO A 1 85 ? -5.723 -6.520 -10.867 1.00 88.75 85 PRO A N 1
ATOM 696 C CA . PRO A 1 85 ? -5.247 -6.819 -12.214 1.00 88.75 85 PRO A CA 1
ATOM 697 C C . PRO A 1 85 ? -3.716 -6.721 -12.304 1.00 88.75 85 PRO A C 1
ATOM 699 O O . PRO A 1 85 ? -3.084 -5.819 -11.752 1.00 88.75 85 PRO A O 1
ATOM 702 N N . ARG A 1 86 ? -3.087 -7.659 -13.024 1.00 87.88 86 ARG A N 1
ATOM 703 C CA . ARG A 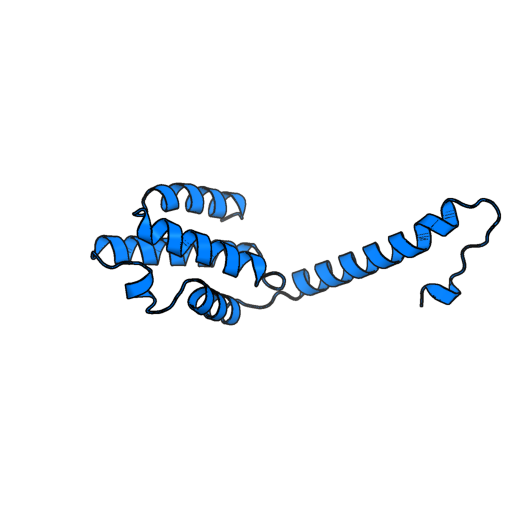1 86 ? -1.645 -7.581 -13.320 1.00 87.88 86 ARG A CA 1
ATOM 704 C C . ARG A 1 86 ? -1.370 -6.504 -14.365 1.00 87.88 86 ARG A C 1
ATOM 706 O O . ARG A 1 86 ? -2.134 -6.352 -15.314 1.00 87.88 86 ARG A O 1
ATOM 713 N N . SER A 1 87 ? -0.238 -5.821 -14.227 1.00 89.62 87 SER A N 1
ATOM 714 C CA . SER A 1 87 ? 0.193 -4.790 -15.165 1.00 89.62 87 SER A CA 1
ATOM 715 C C . SER A 1 87 ? 1.360 -5.265 -16.021 1.00 89.62 87 SER A C 1
ATOM 717 O O . SER A 1 87 ? 2.475 -5.444 -15.534 1.00 89.62 87 SER A O 1
ATOM 719 N N . LEU A 1 88 ? 1.132 -5.420 -17.327 1.00 85.62 88 LEU A N 1
ATOM 720 C CA . LEU A 1 88 ? 2.213 -5.742 -18.264 1.00 85.62 88 LEU A CA 1
ATOM 721 C C . LEU A 1 88 ? 3.270 -4.631 -18.322 1.00 85.62 88 LEU A C 1
ATOM 723 O O . LEU A 1 88 ? 4.455 -4.929 -18.461 1.00 85.62 88 LEU A O 1
ATOM 727 N N . SER A 1 89 ? 2.860 -3.365 -18.180 1.00 82.50 89 SER A N 1
ATOM 728 C CA . SER A 1 89 ? 3.785 -2.230 -18.197 1.00 82.50 89 SER A CA 1
ATOM 729 C C . SER A 1 89 ? 4.694 -2.213 -16.974 1.00 82.50 89 SER A C 1
ATOM 731 O O . SER A 1 89 ? 5.886 -1.968 -17.127 1.00 82.50 89 SER A O 1
ATOM 733 N N . GLU A 1 90 ? 4.168 -2.506 -15.780 1.00 87.75 90 GLU A N 1
ATOM 734 C CA . GLU A 1 90 ? 4.995 -2.555 -14.565 1.00 87.75 90 GLU A CA 1
ATOM 735 C C . GLU A 1 90 ? 5.941 -3.757 -14.587 1.00 87.75 90 GLU A C 1
ATOM 737 O O . GLU A 1 90 ? 7.122 -3.612 -14.278 1.00 87.75 90 GLU A O 1
ATOM 742 N N . ASN A 1 91 ? 5.480 -4.912 -15.077 1.00 86.75 91 ASN A N 1
ATOM 743 C CA . ASN A 1 91 ? 6.346 -6.074 -15.281 1.00 86.75 91 ASN A CA 1
ATOM 744 C C . ASN A 1 91 ? 7.518 -5.753 -16.218 1.00 86.75 91 ASN A C 1
ATOM 746 O O . ASN A 1 91 ? 8.662 -6.100 -15.924 1.00 86.75 91 ASN A O 1
ATOM 750 N N . LEU A 1 92 ? 7.238 -5.083 -17.342 1.00 90.00 92 LEU A N 1
ATOM 751 C CA . LEU A 1 92 ? 8.263 -4.714 -18.314 1.00 90.00 92 LEU A CA 1
ATOM 752 C C . LEU A 1 92 ? 9.233 -3.672 -17.746 1.00 90.00 92 LEU A C 1
ATOM 754 O O . LEU A 1 92 ? 10.439 -3.815 -17.926 1.00 90.00 92 LEU A O 1
ATOM 758 N N . LYS A 1 93 ? 8.733 -2.653 -17.036 1.00 88.69 93 LYS A N 1
ATOM 759 C CA . LYS A 1 93 ? 9.579 -1.666 -16.350 1.00 88.69 93 LYS A CA 1
ATOM 760 C C . LYS A 1 93 ? 10.517 -2.340 -15.357 1.00 88.69 93 LYS A C 1
ATOM 762 O O . LYS A 1 93 ? 11.711 -2.066 -15.393 1.00 88.69 93 LYS A O 1
ATOM 767 N N . LEU A 1 94 ? 10.006 -3.241 -14.515 1.00 88.44 94 LEU A N 1
ATOM 768 C CA . LEU A 1 94 ? 10.836 -3.957 -13.550 1.00 88.44 94 LEU A CA 1
ATOM 769 C C . LEU A 1 94 ? 11.921 -4.776 -14.257 1.00 88.44 94 LEU A C 1
ATOM 771 O O . LEU A 1 94 ? 13.090 -4.683 -13.891 1.00 88.44 94 LEU A O 1
ATOM 775 N N . ALA A 1 95 ? 11.552 -5.524 -15.300 1.00 89.62 95 ALA A N 1
ATOM 776 C CA . ALA A 1 95 ? 12.504 -6.303 -16.085 1.00 89.62 95 ALA A CA 1
ATOM 777 C C . ALA A 1 95 ? 13.597 -5.415 -16.703 1.00 89.62 95 ALA A C 1
ATOM 779 O O . ALA A 1 95 ? 14.780 -5.722 -16.572 1.00 89.62 95 ALA A O 1
ATOM 780 N N . MET A 1 96 ? 13.224 -4.285 -17.314 1.00 92.50 96 MET A N 1
ATOM 781 C CA . MET A 1 96 ? 14.184 -3.332 -17.877 1.00 92.50 96 MET A CA 1
ATOM 782 C C . MET A 1 96 ? 15.105 -2.739 -16.810 1.00 92.50 96 MET A C 1
ATOM 784 O O . MET A 1 96 ? 16.304 -2.641 -17.046 1.00 92.50 96 MET A O 1
ATOM 788 N N . THR A 1 97 ? 14.584 -2.386 -15.633 1.00 90.94 97 THR A N 1
ATOM 789 C CA . THR A 1 97 ? 15.390 -1.871 -14.516 1.00 90.94 97 THR A CA 1
ATOM 790 C C . THR A 1 97 ? 16.413 -2.901 -14.039 1.00 90.94 97 THR A C 1
ATOM 792 O O . THR A 1 97 ? 17.570 -2.552 -13.816 1.00 90.94 97 THR A O 1
ATOM 795 N N . VAL A 1 98 ? 16.023 -4.176 -13.927 1.00 92.25 98 VAL A N 1
ATOM 796 C CA . VAL A 1 98 ? 16.936 -5.267 -13.547 1.00 92.25 98 VAL A CA 1
ATOM 797 C C . VAL A 1 98 ? 18.016 -5.474 -14.609 1.00 92.25 98 VAL A C 1
ATOM 799 O O . VAL A 1 98 ? 19.196 -5.538 -14.269 1.00 92.25 98 VAL A O 1
ATOM 802 N N . VAL A 1 99 ? 17.635 -5.524 -15.889 1.00 92.81 99 VAL A N 1
ATOM 803 C CA . VAL A 1 99 ? 18.584 -5.660 -17.006 1.00 92.81 99 VAL A CA 1
ATOM 804 C C . VAL A 1 99 ? 19.551 -4.478 -17.046 1.00 92.81 99 VAL A C 1
ATOM 806 O O . VAL A 1 99 ? 20.756 -4.677 -17.163 1.00 92.81 99 VAL A O 1
ATOM 809 N N . LEU A 1 100 ? 19.055 -3.249 -16.893 1.00 93.25 100 LEU A N 1
ATOM 810 C CA . LEU A 1 100 ? 19.890 -2.052 -16.866 1.00 93.25 100 LEU A CA 1
ATOM 811 C C . LEU A 1 100 ? 20.866 -2.075 -15.682 1.00 93.25 100 LEU A C 1
ATOM 813 O O . LEU A 1 100 ? 22.047 -1.790 -15.864 1.00 93.25 100 LEU A O 1
ATOM 817 N N . GLY A 1 101 ? 20.397 -2.446 -14.488 1.00 92.38 101 GLY A N 1
ATOM 818 C CA . GLY A 1 101 ? 21.245 -2.590 -13.304 1.00 92.38 101 GLY A CA 1
ATOM 819 C C . GLY A 1 101 ? 22.343 -3.638 -13.493 1.00 92.38 101 GLY A C 1
ATOM 820 O O . GLY A 1 101 ? 23.497 -3.378 -13.155 1.00 92.38 101 GLY A O 1
ATOM 821 N N . TYR A 1 102 ? 22.009 -4.780 -14.101 1.00 90.31 102 TYR A N 1
ATOM 822 C CA . TYR A 1 102 ? 22.974 -5.81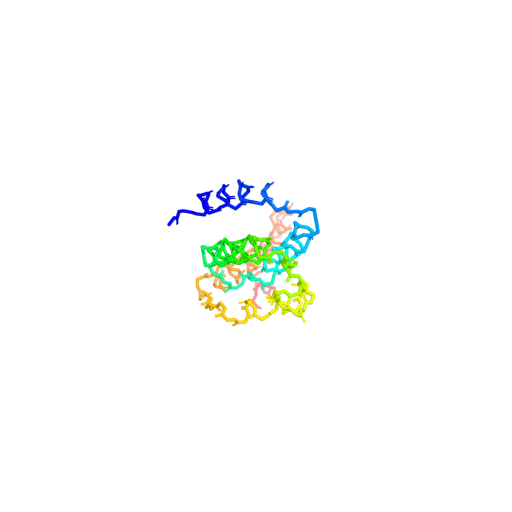5 -14.473 1.00 90.31 102 TYR A CA 1
ATOM 823 C C . TYR A 1 102 ? 24.024 -5.277 -15.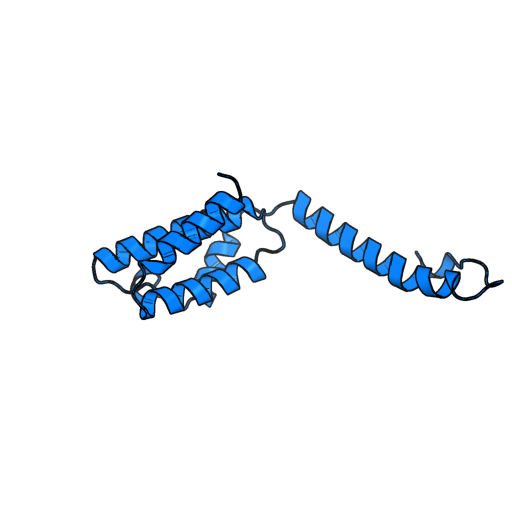453 1.00 90.31 102 TYR A C 1
ATOM 825 O O . TYR A 1 102 ? 25.220 -5.364 -15.181 1.00 90.31 102 TYR A O 1
ATOM 833 N N . VAL A 1 103 ? 23.595 -4.645 -16.551 1.00 88.69 103 VAL A N 1
ATOM 834 C CA . VAL A 1 103 ? 24.507 -4.063 -17.548 1.00 88.69 103 VAL A CA 1
ATOM 835 C C . VAL A 1 103 ? 25.440 -3.041 -16.901 1.00 88.69 103 VAL A C 1
ATOM 837 O O . VAL A 1 103 ? 26.645 -3.102 -17.120 1.00 88.69 103 VAL A O 1
ATOM 840 N N . LEU A 1 104 ? 24.924 -2.134 -16.067 1.00 88.50 104 LEU A N 1
ATOM 841 C CA . LEU A 1 104 ? 25.748 -1.138 -15.379 1.00 88.50 104 LEU A CA 1
ATOM 842 C C . LEU A 1 104 ? 26.760 -1.784 -14.426 1.00 88.50 104 LEU A C 1
ATOM 844 O O . LEU A 1 104 ? 27.919 -1.374 -14.415 1.00 88.50 104 LEU A O 1
ATOM 848 N N . PHE A 1 105 ? 26.363 -2.808 -13.667 1.00 87.88 105 PHE A N 1
ATOM 849 C CA . PHE A 1 105 ? 27.259 -3.508 -12.744 1.00 87.88 105 PHE A CA 1
ATOM 850 C C . PHE A 1 105 ? 28.468 -4.130 -13.459 1.00 87.88 105 PHE A C 1
ATOM 852 O O . PHE A 1 105 ? 29.590 -4.011 -12.971 1.00 87.88 105 PHE A O 1
ATOM 859 N N . PHE A 1 106 ? 28.260 -4.737 -14.632 1.00 83.69 106 PHE A N 1
ATOM 860 C CA . PHE A 1 106 ? 29.337 -5.351 -15.420 1.00 83.69 106 PHE A CA 1
ATOM 861 C C . PHE A 1 106 ? 30.112 -4.355 -16.294 1.00 83.69 106 PHE A C 1
ATOM 863 O O . PHE A 1 106 ? 31.311 -4.530 -16.503 1.00 83.69 106 PHE A O 1
ATOM 870 N N . LEU A 1 107 ? 29.470 -3.289 -16.779 1.00 82.75 107 LEU A N 1
ATOM 871 C CA . LEU A 1 107 ? 30.102 -2.297 -17.652 1.00 82.75 107 LEU A CA 1
ATOM 872 C C . LEU A 1 107 ? 30.993 -1.313 -16.875 1.00 82.75 107 LEU A C 1
ATOM 874 O O . LEU A 1 107 ? 32.072 -0.958 -17.347 1.00 82.75 107 LEU A O 1
ATOM 878 N N . LEU A 1 108 ? 30.588 -0.880 -15.675 1.00 81.25 108 LEU A N 1
ATOM 879 C CA . LEU A 1 108 ? 31.315 0.141 -14.905 1.00 81.25 108 LEU A CA 1
ATOM 880 C C . LEU A 1 108 ? 32.790 -0.215 -14.609 1.00 81.25 108 LEU A C 1
ATOM 882 O O . LEU A 1 108 ? 33.646 0.647 -14.823 1.00 81.25 108 LEU A O 1
ATOM 886 N N . PRO A 1 109 ? 33.144 -1.448 -14.190 1.00 80.25 109 PRO A N 1
ATOM 887 C CA . PRO A 1 109 ? 34.540 -1.833 -13.972 1.00 80.25 109 PRO A CA 1
ATOM 888 C C . PRO A 1 109 ? 35.402 -1.742 -15.237 1.00 80.25 109 PRO A C 1
ATOM 890 O O . PRO A 1 109 ? 36.567 -1.360 -15.155 1.00 80.25 109 PRO A O 1
ATOM 893 N N . THR A 1 110 ? 34.831 -2.042 -16.410 1.00 74.12 110 THR A N 1
ATOM 894 C CA . THR A 1 110 ? 35.562 -1.992 -17.690 1.00 74.12 110 THR A CA 1
ATOM 895 C C . THR A 1 110 ? 35.930 -0.566 -18.098 1.00 74.12 110 THR A C 1
ATOM 897 O O . THR A 1 110 ? 36.961 -0.357 -18.726 1.00 74.12 110 THR A O 1
ATOM 900 N N . LEU A 1 111 ? 35.141 0.431 -17.683 1.00 76.12 111 LEU A N 1
ATOM 901 C CA . LEU A 1 111 ? 35.427 1.848 -17.930 1.00 76.12 111 LEU A CA 1
ATOM 902 C C . LEU A 1 111 ? 36.455 2.433 -16.951 1.00 76.12 111 LEU A C 1
ATOM 904 O O . LEU A 1 111 ? 37.118 3.416 -17.273 1.00 76.12 111 LEU A O 1
ATOM 908 N N . ALA A 1 112 ? 36.590 1.849 -15.757 1.00 80.19 112 ALA A N 1
ATOM 909 C CA . ALA A 1 112 ? 37.516 2.322 -14.728 1.00 80.19 112 ALA A CA 1
ATOM 910 C C . ALA A 1 112 ? 38.978 1.914 -14.990 1.00 80.19 112 ALA A C 1
ATOM 912 O O . ALA A 1 112 ? 39.890 2.503 -14.408 1.00 80.19 112 ALA A O 1
ATOM 913 N N . VAL A 1 113 ? 39.210 0.922 -15.858 1.00 77.50 113 VAL A N 1
ATOM 914 C CA . VAL A 1 113 ? 40.550 0.427 -16.192 1.00 77.50 113 VAL A CA 1
ATOM 915 C C . VAL A 1 113 ? 40.933 0.872 -17.610 1.00 77.50 113 VAL A C 1
ATOM 917 O O . VAL A 1 113 ? 40.451 0.298 -18.587 1.00 77.50 113 VAL A O 1
ATOM 920 N N . PRO A 1 114 ? 41.812 1.879 -17.769 1.00 73.88 114 PRO A N 1
ATOM 921 C CA . PRO A 1 114 ? 42.230 2.332 -19.091 1.00 73.88 114 PRO A CA 1
ATOM 922 C C . PRO A 1 114 ? 43.028 1.240 -19.820 1.00 73.88 114 PRO A C 1
ATOM 924 O O . PRO A 1 114 ? 43.967 0.670 -19.268 1.00 73.88 114 PRO A O 1
ATOM 927 N N . GLY A 1 115 ? 42.674 0.972 -21.080 1.00 71.56 115 GLY A N 1
ATOM 928 C CA . GLY A 1 115 ? 43.386 0.030 -21.954 1.00 71.56 115 GLY A CA 1
ATOM 929 C C . GLY A 1 115 ? 42.851 -1.408 -21.966 1.00 71.56 115 GLY A C 1
ATOM 930 O O . GLY A 1 115 ? 43.335 -2.208 -22.763 1.00 71.56 115 GLY A O 1
ATOM 931 N N . VAL A 1 116 ? 41.844 -1.739 -21.150 1.00 71.56 116 VAL A N 1
ATOM 932 C CA . VAL A 1 116 ? 41.106 -3.008 -21.265 1.00 71.56 116 VAL A CA 1
ATOM 933 C C . VAL A 1 116 ? 39.970 -2.817 -22.281 1.00 71.56 116 VAL A C 1
ATOM 935 O O . 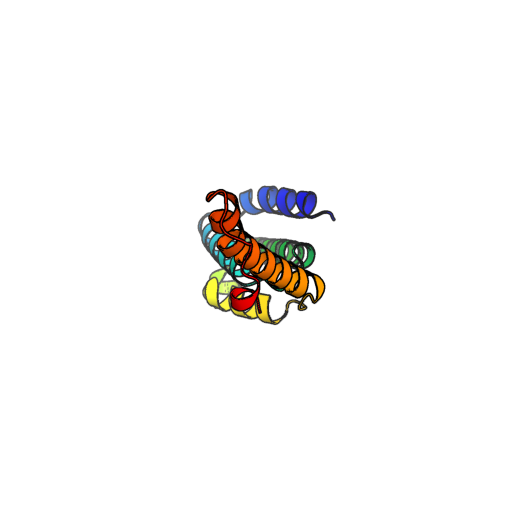VAL A 1 116 ? 39.153 -1.914 -22.099 1.00 71.56 116 VAL A O 1
ATOM 938 N N . PRO A 1 117 ? 39.905 -3.599 -23.376 1.00 69.19 117 PRO A N 1
ATOM 939 C CA . PRO A 1 117 ? 38.782 -3.522 -24.303 1.00 69.19 117 PRO A CA 1
ATOM 940 C C . PRO A 1 117 ? 37.500 -3.983 -23.604 1.00 69.19 117 PRO A C 1
ATOM 942 O O . PRO A 1 117 ? 37.529 -4.906 -22.791 1.00 69.19 117 PRO A O 1
ATOM 945 N N . VAL A 1 118 ? 36.372 -3.352 -23.933 1.00 66.56 118 VAL A N 1
ATOM 946 C CA . VAL A 1 118 ? 35.059 -3.794 -23.447 1.00 66.56 118 VAL A CA 1
ATOM 947 C C . VAL A 1 118 ? 34.817 -5.214 -23.955 1.00 66.56 118 VAL A C 1
ATOM 949 O O . VAL A 1 118 ? 34.669 -5.433 -25.159 1.00 66.56 118 VAL A O 1
ATOM 952 N N . ASP A 1 119 ? 34.816 -6.179 -23.038 1.00 69.25 119 ASP A N 1
ATOM 953 C CA . ASP A 1 119 ? 34.560 -7.581 -23.345 1.00 69.25 119 ASP A CA 1
ATOM 954 C C . ASP A 1 119 ? 33.050 -7.843 -23.351 1.00 69.25 119 ASP A C 1
ATOM 956 O O . ASP A 1 119 ? 32.413 -8.023 -22.311 1.00 69.25 119 ASP A O 1
ATOM 960 N N . PHE A 1 120 ? 32.468 -7.847 -24.550 1.00 66.25 120 PHE A N 1
ATOM 961 C CA . PHE A 1 120 ? 31.058 -8.177 -24.756 1.00 66.25 120 PHE A CA 1
ATOM 962 C C . PHE A 1 120 ? 30.751 -9.670 -24.554 1.00 66.25 120 PHE A C 1
ATOM 964 O O . PHE A 1 120 ? 29.578 -10.029 -24.479 1.00 66.25 120 PHE A O 1
ATOM 971 N N . GLY A 1 121 ? 31.766 -10.538 -24.440 1.00 66.25 121 GLY A N 1
ATOM 972 C CA . GLY A 1 121 ? 31.606 -11.987 -24.295 1.00 66.25 121 GLY A CA 1
ATOM 973 C C . GLY A 1 121 ? 30.979 -12.431 -22.970 1.00 66.25 121 GLY A C 1
ATOM 974 O O . GLY A 1 121 ? 30.469 -13.541 -22.896 1.00 66.25 121 GLY A O 1
ATOM 975 N N . ASN A 1 122 ? 30.967 -11.561 -21.954 1.00 60.97 122 ASN A N 1
ATOM 976 C CA . ASN A 1 122 ? 30.288 -11.783 -20.667 1.00 60.97 122 ASN A CA 1
ATOM 977 C C . ASN A 1 122 ? 28.923 -11.070 -20.555 1.00 60.97 122 ASN A C 1
ATOM 979 O O . ASN A 1 122 ? 28.283 -11.133 -19.504 1.00 60.97 122 ASN A O 1
ATOM 983 N N . ILE A 1 123 ? 28.491 -10.340 -21.593 1.00 60.50 123 ILE A N 1
ATOM 984 C CA . ILE A 1 123 ? 27.276 -9.502 -21.561 1.00 60.50 123 ILE A CA 1
ATOM 985 C C . ILE A 1 123 ? 26.050 -10.246 -22.136 1.00 60.50 123 ILE A C 1
ATOM 987 O O . ILE A 1 123 ? 24.921 -9.800 -21.922 1.00 60.50 123 ILE A O 1
ATOM 991 N N . ILE A 1 124 ? 26.245 -11.382 -22.820 1.00 52.84 124 ILE A N 1
ATOM 992 C CA . ILE A 1 124 ? 25.188 -12.183 -23.469 1.00 52.84 124 ILE A CA 1
ATOM 993 C C . ILE A 1 124 ? 25.248 -13.632 -22.992 1.00 52.84 124 ILE A C 1
ATOM 995 O O . ILE A 1 124 ? 26.358 -14.205 -23.030 1.00 52.84 124 ILE A O 1
#